Protein AF-A0A800K561-F1 (afdb_monomer_lite)

Sequence (161 aa):
MKDPSLTYTATDEAGNTSSVTRTVYVVDETAPTVTAALVPLGGKSYKHNKGKFTVEFSCEDGCDPDATPTATLNGVAVTNGQVVDLRLKSEKSGKSGKSDKSDKSGKSGKSGKSEKPVKIEGTSFAITVECVDASGNVGSATAEPVFAEKSKKSKKGKKSR

Foldseek 3Di:
DDWDKDKDWDADPVGDIDIDIDIDDDADQDAWDKDWAWAFPPPDFDDQQKGKTFTAMDTDDPVAPAKDKWKDKVNHTDDHRAIAIEGADPPDDDDDDDDDDDDDDDDDDDDDDNDDHHYDYYNFIKMKMWIAGPSGHIDIDIDGHDRPPPPPPDCPDDDDD

Structure (mmCIF, N/CA/C/O backbone):
data_AF-A0A800K561-F1
#
_entry.id   AF-A0A800K561-F1
#
loop_
_atom_site.group_PDB
_atom_site.id
_atom_site.type_symbol
_atom_site.label_atom_id
_atom_site.label_alt_id
_atom_site.label_comp_id
_atom_site.label_asym_id
_atom_site.label_entity_id
_atom_site.label_seq_id
_atom_site.pdbx_PDB_ins_code
_atom_site.Cartn_x
_atom_site.Cartn_y
_atom_site.Cartn_z
_atom_site.occupancy
_atom_site.B_iso_or_equiv
_atom_site.auth_seq_id
_atom_site.auth_comp_id
_atom_site.auth_asym_id
_atom_site.auth_atom_id
_atom_site.pdbx_PDB_model_num
ATOM 1 N N . MET A 1 1 ? 6.390 -2.223 -19.904 1.00 52.16 1 MET A N 1
ATOM 2 C CA . MET A 1 1 ? 7.506 -2.830 -20.674 1.00 52.16 1 MET A CA 1
ATOM 3 C C . MET A 1 1 ? 7.700 -2.089 -21.995 1.00 52.16 1 MET A C 1
ATOM 5 O O . MET A 1 1 ? 6.763 -1.991 -22.780 1.00 52.16 1 MET A O 1
ATOM 9 N N . LYS A 1 2 ? 8.873 -1.494 -22.214 1.00 56.88 2 LYS A N 1
ATOM 10 C CA . LYS A 1 2 ? 9.232 -0.830 -23.476 1.00 56.88 2 LYS A CA 1
ATOM 11 C C . LYS A 1 2 ? 10.262 -1.723 -24.156 1.00 56.88 2 LYS A C 1
ATOM 13 O O . LYS A 1 2 ? 11.206 -2.119 -23.485 1.00 56.88 2 LYS A O 1
ATOM 18 N N . ASP A 1 3 ? 10.076 -2.041 -25.433 1.00 66.19 3 ASP A N 1
ATOM 19 C CA . ASP A 1 3 ? 10.998 -2.886 -26.202 1.00 66.19 3 ASP A CA 1
ATOM 20 C C . ASP A 1 3 ? 12.028 -2.006 -26.932 1.00 66.19 3 ASP A C 1
ATOM 22 O O . ASP A 1 3 ? 11.728 -1.478 -28.009 1.00 66.19 3 ASP A O 1
ATOM 26 N N . PRO A 1 4 ? 13.233 -1.758 -26.382 1.00 74.75 4 PRO A N 1
ATOM 27 C CA . PRO A 1 4 ? 14.240 -0.993 -27.098 1.00 74.75 4 PRO A CA 1
ATOM 28 C C . PRO A 1 4 ? 14.830 -1.809 -28.254 1.00 74.75 4 PRO A C 1
ATOM 30 O O . PRO A 1 4 ? 15.471 -2.845 -28.072 1.00 74.75 4 PRO A O 1
ATOM 33 N N . SER A 1 5 ? 14.666 -1.295 -29.470 1.00 83.75 5 SER A N 1
ATOM 34 C CA . SER A 1 5 ? 15.401 -1.752 -30.648 1.00 83.75 5 SER A CA 1
ATOM 35 C C . SER A 1 5 ? 16.676 -0.926 -30.825 1.00 83.75 5 SER A C 1
ATOM 37 O O . SER A 1 5 ? 16.607 0.302 -30.914 1.00 83.75 5 SER A O 1
ATOM 39 N N . LEU A 1 6 ? 17.830 -1.585 -30.925 1.00 89.25 6 LEU A N 1
ATOM 40 C CA . LEU A 1 6 ? 19.091 -0.954 -31.316 1.00 89.25 6 LEU A CA 1
ATOM 41 C C . LEU A 1 6 ? 19.317 -1.153 -32.813 1.00 89.25 6 LEU A C 1
ATOM 43 O O . LEU A 1 6 ? 19.275 -2.286 -33.291 1.00 89.25 6 LEU A O 1
ATOM 47 N N . THR A 1 7 ? 19.599 -0.072 -33.538 1.00 92.06 7 THR A N 1
ATOM 48 C CA . THR A 1 7 ? 20.002 -0.123 -34.949 1.00 92.06 7 THR A CA 1
ATOM 49 C C . THR A 1 7 ? 21.475 0.238 -35.053 1.00 92.06 7 THR A C 1
ATOM 51 O O . THR A 1 7 ? 21.880 1.329 -34.657 1.00 92.06 7 THR A O 1
ATOM 54 N N . TYR A 1 8 ? 22.275 -0.683 -35.580 1.00 92.06 8 TYR A N 1
ATOM 55 C CA . TYR A 1 8 ? 23.686 -0.468 -35.878 1.00 92.06 8 TYR A CA 1
ATOM 56 C C . TYR A 1 8 ? 23.821 -0.149 -37.360 1.00 92.06 8 TYR A C 1
ATOM 58 O O . TYR A 1 8 ? 23.343 -0.934 -38.174 1.00 92.06 8 TYR A O 1
ATOM 66 N N . THR A 1 9 ? 24.481 0.956 -37.704 1.00 95.38 9 THR A N 1
ATOM 67 C CA . THR A 1 9 ? 24.772 1.354 -39.088 1.00 95.38 9 THR A CA 1
ATOM 68 C C . THR A 1 9 ? 26.280 1.471 -39.266 1.00 95.38 9 THR A C 1
ATOM 70 O O . THR A 1 9 ? 26.940 2.149 -38.479 1.00 95.38 9 THR A O 1
ATOM 73 N N . ALA A 1 10 ? 26.824 0.812 -40.286 1.00 94.12 10 ALA A N 1
ATOM 74 C CA . ALA A 1 10 ? 28.227 0.906 -40.671 1.00 94.12 10 ALA A CA 1
ATOM 75 C C . ALA A 1 10 ? 28.333 1.505 -42.075 1.00 94.12 10 ALA A C 1
ATOM 77 O O . ALA A 1 10 ? 27.597 1.088 -42.970 1.00 94.12 10 ALA A O 1
ATOM 78 N N . THR A 1 11 ? 29.255 2.452 -42.244 1.00 96.06 11 THR A N 1
ATOM 79 C CA . THR A 1 11 ? 29.584 3.087 -43.523 1.00 96.06 11 THR A CA 1
ATOM 80 C C . THR A 1 11 ? 31.058 2.849 -43.822 1.00 96.06 11 THR A C 1
ATOM 82 O O . THR A 1 11 ? 31.889 3.102 -42.949 1.00 96.06 11 THR A O 1
ATOM 85 N N . ASP A 1 12 ? 31.388 2.358 -45.014 1.00 95.75 12 ASP A N 1
ATOM 86 C CA . ASP A 1 12 ? 32.782 2.227 -45.453 1.00 95.75 12 ASP A CA 1
ATOM 87 C C . ASP A 1 12 ? 33.327 3.538 -46.055 1.00 95.75 12 ASP A C 1
ATOM 89 O O . ASP A 1 12 ? 32.588 4.496 -46.289 1.00 95.75 12 ASP A O 1
ATOM 93 N N . GLU A 1 13 ? 34.639 3.604 -46.308 1.00 93.50 13 GLU A N 1
ATOM 94 C CA . GLU A 1 13 ? 35.289 4.797 -46.882 1.00 93.50 13 GLU A CA 1
ATOM 95 C C . GLU A 1 13 ? 34.823 5.119 -48.313 1.00 93.50 13 GLU A C 1
ATOM 97 O O . GLU A 1 13 ? 34.967 6.253 -48.769 1.00 93.50 13 GLU A O 1
ATOM 102 N N . ALA A 1 14 ? 34.237 4.144 -49.015 1.00 95.56 14 ALA A N 1
ATOM 103 C CA . ALA A 1 14 ? 33.639 4.337 -50.333 1.00 95.56 14 ALA A CA 1
ATOM 104 C C . ALA A 1 14 ? 32.198 4.885 -50.257 1.00 95.56 14 ALA A C 1
ATOM 106 O O . ALA A 1 14 ? 31.614 5.215 -51.289 1.00 95.56 14 ALA A O 1
ATOM 107 N N . GLY A 1 15 ? 31.632 5.012 -49.052 1.00 94.62 15 GLY A N 1
ATOM 108 C CA . GLY A 1 15 ? 30.292 5.537 -48.807 1.00 94.62 15 GLY A CA 1
ATOM 109 C C . GLY A 1 15 ? 29.177 4.488 -48.837 1.00 94.62 15 GLY A C 1
ATOM 110 O O . GLY A 1 15 ? 28.004 4.863 -48.775 1.00 94.62 15 GLY A O 1
ATOM 111 N N . ASN A 1 16 ? 29.493 3.191 -48.907 1.00 96.69 16 ASN A N 1
ATOM 112 C CA . ASN A 1 16 ? 28.475 2.144 -48.809 1.00 96.69 16 ASN A CA 1
ATOM 113 C C . ASN A 1 16 ? 28.013 2.007 -47.363 1.00 96.69 16 ASN A C 1
ATOM 115 O O . ASN A 1 16 ? 28.838 1.967 -46.452 1.00 96.69 16 ASN A O 1
ATOM 119 N N . THR A 1 17 ? 26.704 1.869 -47.154 1.00 95.94 17 THR A N 1
ATOM 120 C CA . THR A 1 17 ? 26.121 1.721 -45.819 1.00 95.94 17 THR A CA 1
ATOM 121 C C . THR A 1 17 ? 25.406 0.385 -45.657 1.00 95.94 17 THR A C 1
ATOM 123 O O . THR A 1 17 ? 24.784 -0.129 -46.585 1.00 95.94 17 THR A O 1
ATOM 126 N N . SER A 1 18 ? 25.479 -0.186 -44.458 1.00 96.25 18 SER A N 1
ATOM 127 C CA . SER A 1 18 ? 24.704 -1.363 -44.063 1.00 96.25 18 SER A CA 1
ATOM 128 C C . SER A 1 18 ? 24.185 -1.186 -42.645 1.00 96.25 18 SER A C 1
ATOM 130 O O . SER A 1 18 ? 24.855 -0.570 -41.815 1.00 96.25 18 SER A O 1
ATOM 132 N N . SER A 1 19 ? 22.982 -1.690 -42.365 1.00 94.88 19 SER A N 1
ATOM 133 C CA . SER A 1 19 ? 22.380 -1.609 -41.034 1.00 94.88 19 SER A CA 1
ATOM 134 C C . SER A 1 19 ? 21.807 -2.940 -40.564 1.00 94.88 19 SER A C 1
ATOM 136 O O . SER A 1 19 ? 21.280 -3.712 -41.361 1.00 94.88 19 SER A O 1
ATOM 138 N N . VAL A 1 20 ? 21.872 -3.183 -39.253 1.00 95.50 20 VAL A N 1
ATOM 139 C CA . VAL A 1 20 ? 21.247 -4.333 -38.588 1.00 95.50 20 VAL A CA 1
ATOM 140 C C . VAL A 1 20 ? 20.520 -3.881 -37.326 1.00 95.50 20 VAL A C 1
ATOM 142 O O . VAL A 1 20 ? 21.034 -3.068 -36.557 1.00 95.50 20 VAL A O 1
ATOM 145 N N . THR A 1 21 ? 19.324 -4.421 -37.104 1.00 93.94 21 THR A N 1
ATOM 146 C CA . THR A 1 21 ? 18.534 -4.156 -35.899 1.00 93.94 21 THR A CA 1
ATOM 147 C C . THR A 1 21 ? 18.620 -5.337 -34.940 1.00 93.94 21 THR A C 1
ATOM 149 O O . THR A 1 21 ? 18.537 -6.495 -35.350 1.00 93.94 21 THR A O 1
ATOM 152 N N . ARG A 1 22 ? 18.763 -5.043 -33.647 1.00 91.19 22 ARG A N 1
ATOM 153 C CA . ARG A 1 22 ? 18.694 -6.009 -32.551 1.00 91.19 22 ARG A CA 1
ATOM 154 C C . ARG A 1 22 ? 17.607 -5.588 -31.571 1.00 91.19 22 ARG A C 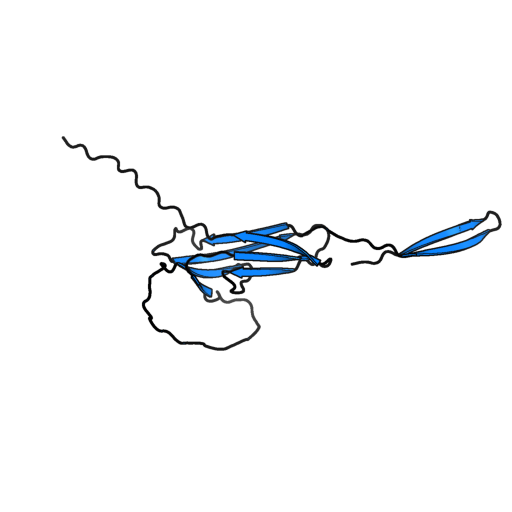1
ATOM 156 O O . ARG A 1 22 ? 17.611 -4.457 -31.091 1.00 91.19 22 ARG A O 1
ATOM 163 N N . THR A 1 23 ? 16.731 -6.521 -31.225 1.00 87.56 23 THR A N 1
ATOM 164 C CA . THR A 1 23 ? 15.795 -6.350 -30.109 1.00 87.56 23 THR A CA 1
ATOM 165 C C . THR A 1 23 ? 16.531 -6.571 -28.790 1.00 87.56 23 THR A C 1
ATOM 167 O O . THR A 1 23 ? 17.244 -7.568 -28.632 1.00 87.56 23 THR A O 1
ATOM 170 N N . VAL A 1 24 ? 16.374 -5.643 -27.850 1.00 83.50 24 VAL A N 1
ATOM 171 C CA . VAL A 1 24 ? 16.865 -5.765 -26.476 1.00 83.50 24 VAL A CA 1
ATOM 172 C C . VAL A 1 24 ? 15.659 -5.812 -25.548 1.00 83.50 24 VAL A C 1
ATOM 174 O O . VAL A 1 24 ? 14.758 -4.990 -25.663 1.00 83.50 24 VAL A O 1
ATOM 177 N N . TYR A 1 25 ? 15.655 -6.766 -24.621 1.00 79.31 25 TYR A N 1
ATOM 178 C CA . TYR A 1 25 ? 14.652 -6.837 -23.565 1.00 79.31 25 TYR A CA 1
ATOM 179 C C . TYR A 1 25 ? 15.229 -6.193 -22.313 1.00 79.31 25 TYR A C 1
ATOM 181 O O . TYR A 1 25 ? 16.262 -6.637 -21.811 1.00 79.31 25 TYR A O 1
ATOM 189 N N . VAL A 1 26 ? 14.576 -5.138 -21.833 1.00 79.06 26 VAL A N 1
ATOM 190 C CA . VAL A 1 26 ? 14.854 -4.570 -20.514 1.00 79.06 26 VAL A CA 1
ATOM 191 C C . VAL A 1 26 ? 13.788 -5.112 -19.581 1.00 79.06 26 VAL A C 1
ATOM 193 O O . VAL A 1 26 ? 12.599 -4.871 -19.791 1.00 79.06 26 VAL A O 1
ATOM 196 N N . VAL A 1 27 ? 14.227 -5.891 -18.599 1.00 81.00 27 VAL A N 1
ATOM 197 C CA . VAL A 1 27 ? 13.374 -6.385 -17.522 1.00 81.00 27 VAL A CA 1
ATOM 198 C C . VAL A 1 27 ? 13.563 -5.448 -16.346 1.00 81.00 27 VAL A C 1
ATOM 200 O O . VAL A 1 27 ? 14.694 -5.138 -15.975 1.00 81.00 27 VAL A O 1
ATOM 203 N N . ASP A 1 28 ? 12.453 -4.979 -15.803 1.00 83.44 28 ASP A N 1
ATOM 204 C CA . ASP A 1 28 ? 12.436 -4.278 -14.535 1.00 83.44 28 ASP A CA 1
ATOM 205 C C . ASP A 1 28 ? 12.020 -5.269 -13.446 1.00 83.44 28 ASP A C 1
ATOM 207 O O . ASP A 1 28 ? 10.980 -5.918 -13.545 1.00 83.44 28 ASP A O 1
ATOM 211 N N . GLU A 1 29 ? 12.887 -5.411 -12.450 1.00 87.00 29 GLU A N 1
ATOM 212 C CA . GLU A 1 29 ? 12.774 -6.365 -11.342 1.00 87.00 29 GLU A CA 1
ATOM 213 C C . GLU A 1 29 ? 12.576 -5.644 -9.994 1.00 87.00 29 GLU A C 1
ATOM 215 O O . GLU A 1 29 ? 12.646 -6.266 -8.929 1.00 87.00 29 GLU A O 1
ATOM 220 N N . THR A 1 30 ? 12.390 -4.319 -10.012 1.00 88.06 30 THR A N 1
ATOM 221 C CA . THR A 1 30 ? 12.333 -3.512 -8.792 1.00 88.06 30 THR A CA 1
ATOM 222 C C . THR A 1 30 ? 10.905 -3.452 -8.279 1.00 88.06 30 THR A C 1
ATOM 224 O O . THR A 1 30 ? 10.054 -2.805 -8.864 1.00 88.06 30 THR A O 1
ATOM 227 N N . ALA A 1 31 ? 10.636 -4.101 -7.147 1.00 89.69 31 ALA A N 1
ATOM 228 C CA . ALA A 1 31 ? 9.327 -3.999 -6.514 1.00 89.69 31 ALA A CA 1
ATOM 229 C C . ALA A 1 31 ? 9.069 -2.593 -5.924 1.00 89.69 31 ALA A C 1
ATOM 231 O O . ALA A 1 31 ? 9.989 -1.992 -5.356 1.00 89.69 31 ALA A O 1
ATOM 232 N N . PRO A 1 32 ? 7.809 -2.111 -5.936 1.00 92.25 32 PRO A N 1
ATOM 233 C CA . PRO A 1 32 ? 7.430 -0.859 -5.288 1.00 92.25 32 PRO A CA 1
ATOM 234 C C . PRO A 1 32 ? 7.699 -0.848 -3.779 1.00 92.25 32 PRO A C 1
ATOM 236 O O . PRO A 1 32 ? 7.523 -1.849 -3.075 1.00 92.25 32 PRO A O 1
ATOM 239 N N . THR A 1 33 ? 8.018 0.331 -3.248 1.00 92.56 33 THR A N 1
ATOM 240 C CA . THR A 1 33 ? 8.043 0.578 -1.803 1.00 92.56 33 THR A CA 1
ATOM 241 C C . THR A 1 33 ? 6.630 0.880 -1.313 1.00 92.56 33 THR A C 1
ATOM 243 O O . THR A 1 33 ? 5.993 1.835 -1.758 1.00 92.56 33 THR A O 1
ATOM 246 N N . VAL A 1 34 ? 6.136 0.072 -0.372 1.00 94.44 34 VAL A N 1
ATOM 247 C CA . VAL A 1 34 ? 4.765 0.171 0.149 1.00 94.44 34 VAL A CA 1
ATOM 248 C C . VAL A 1 34 ? 4.790 0.508 1.635 1.00 94.44 34 VAL A C 1
ATOM 250 O O . VAL A 1 34 ? 5.546 -0.083 2.407 1.00 94.44 34 VAL A O 1
ATOM 253 N N . THR A 1 35 ? 3.929 1.432 2.058 1.00 94.06 35 THR A N 1
ATOM 254 C CA . THR A 1 35 ? 3.667 1.700 3.480 1.00 94.06 35 THR A CA 1
ATOM 255 C C . THR A 1 35 ? 2.196 1.477 3.796 1.00 94.06 35 THR A C 1
ATOM 257 O O . THR A 1 35 ? 1.337 1.685 2.944 1.00 94.06 35 THR A O 1
ATOM 260 N N . ALA A 1 36 ? 1.888 1.054 5.022 1.00 93.81 36 ALA A N 1
ATOM 261 C CA . ALA A 1 36 ? 0.518 0.857 5.483 1.00 93.81 36 ALA A CA 1
ATOM 262 C C . ALA A 1 36 ? 0.378 1.291 6.944 1.00 93.81 36 ALA A C 1
ATOM 264 O O . ALA A 1 36 ? 1.254 1.030 7.770 1.00 93.81 36 ALA A O 1
ATOM 265 N N . ALA A 1 37 ? -0.740 1.931 7.271 1.00 91.62 37 ALA A N 1
ATOM 266 C CA . ALA A 1 37 ? -1.054 2.407 8.606 1.00 91.62 37 ALA A CA 1
ATOM 267 C C . ALA A 1 37 ? -2.570 2.475 8.849 1.00 91.62 37 ALA A C 1
ATOM 269 O O . ALA A 1 37 ? -3.389 2.690 7.953 1.00 91.62 37 ALA A O 1
ATOM 270 N N . LEU A 1 38 ? -2.938 2.325 10.121 1.00 90.25 38 LEU A N 1
ATOM 271 C CA . LEU A 1 38 ? -4.281 2.587 10.627 1.00 90.25 38 LEU A CA 1
ATOM 272 C C . LEU A 1 38 ? -4.184 3.688 11.679 1.00 90.25 38 LEU A C 1
ATOM 274 O O . LEU A 1 38 ? -3.751 3.448 12.809 1.00 90.25 38 LEU A O 1
ATOM 278 N N . VAL A 1 39 ? -4.597 4.899 11.313 1.00 89.38 39 VAL A N 1
ATOM 279 C CA . VAL A 1 39 ? -4.440 6.087 12.157 1.00 89.38 39 VAL A CA 1
ATOM 280 C C . VAL A 1 39 ? -5.702 6.314 12.996 1.00 89.38 39 VAL A C 1
ATOM 282 O O . VAL A 1 39 ? -6.797 6.405 12.439 1.00 89.38 39 VAL A O 1
ATOM 285 N N . PRO A 1 40 ? -5.608 6.425 14.334 1.00 87.81 40 PRO A N 1
ATOM 286 C CA . PRO A 1 40 ? -6.778 6.625 15.183 1.00 87.81 40 PRO A CA 1
ATOM 287 C C . PRO A 1 40 ? -7.448 7.982 14.921 1.00 87.81 40 PRO A C 1
ATOM 289 O O . PRO A 1 40 ? -6.839 9.043 15.084 1.00 87.81 40 PRO A O 1
ATOM 292 N N . LEU A 1 41 ? -8.746 7.975 14.613 1.00 84.75 41 LEU A N 1
ATOM 293 C CA . LEU A 1 41 ? -9.505 9.210 14.409 1.00 84.75 41 LEU A CA 1
ATOM 294 C C . LEU A 1 41 ? -9.780 9.932 15.730 1.00 84.75 41 LEU A C 1
ATOM 296 O O . LEU A 1 41 ? -10.375 9.385 16.662 1.00 84.75 41 LEU A O 1
ATOM 300 N N . GLY A 1 42 ? -9.400 11.211 15.783 1.00 75.81 42 GLY A N 1
ATOM 301 C CA . GLY A 1 42 ? -9.654 12.091 16.924 1.00 75.81 42 GLY A CA 1
ATOM 302 C C . GLY A 1 42 ? -8.668 11.945 18.086 1.00 75.81 42 GLY A C 1
ATOM 303 O O . GLY A 1 42 ? -8.994 12.393 19.186 1.00 75.81 42 GLY A O 1
ATOM 304 N N . GLY A 1 43 ? -7.506 11.312 17.869 1.00 63.31 43 GLY A N 1
ATOM 305 C CA . GLY A 1 43 ? -6.378 11.290 18.816 1.00 63.31 43 GLY A CA 1
ATOM 306 C C . GLY A 1 43 ? -6.666 10.630 20.170 1.00 63.31 43 GLY A C 1
ATOM 307 O O . GLY A 1 43 ? -5.914 10.814 21.124 1.00 63.31 43 GLY A O 1
ATOM 308 N N . LYS A 1 44 ? -7.779 9.896 20.296 1.00 57.78 44 LYS A N 1
ATOM 309 C CA . LYS A 1 44 ? -8.228 9.292 21.555 1.00 57.78 44 LYS A CA 1
ATOM 310 C C . LYS A 1 44 ? -7.989 7.790 21.550 1.00 57.78 44 LYS A C 1
ATOM 312 O O . LYS A 1 44 ? -8.359 7.093 20.611 1.00 57.78 44 LYS A O 1
ATOM 317 N N . SER A 1 45 ? -7.450 7.302 22.664 1.00 54.16 45 SER A N 1
ATOM 318 C CA . SER A 1 45 ? -7.335 5.880 22.973 1.00 54.16 45 SER A CA 1
ATOM 319 C C . SER A 1 45 ? -8.698 5.176 22.936 1.00 54.16 45 SER A C 1
ATOM 321 O O . SER A 1 45 ? -9.715 5.696 23.405 1.00 54.16 45 SER A O 1
ATOM 323 N N . TYR A 1 46 ? -8.681 3.958 22.411 1.00 67.00 46 TYR A N 1
ATOM 324 C CA . TYR A 1 46 ? -9.792 3.014 22.309 1.00 67.00 46 TYR A CA 1
ATOM 325 C C . TYR A 1 46 ? -10.495 2.792 23.647 1.00 67.00 46 TYR A C 1
ATOM 327 O O . TYR A 1 46 ? -9.856 2.658 24.693 1.00 67.00 46 TYR A O 1
ATOM 335 N N . LYS A 1 47 ? -11.826 2.687 23.615 1.00 62.91 47 LYS A N 1
ATOM 336 C CA . LYS A 1 47 ? -12.632 2.274 24.771 1.00 62.91 47 LYS A CA 1
ATOM 337 C C . LYS A 1 47 ? -13.487 1.079 24.380 1.00 62.91 47 LYS A C 1
ATOM 339 O O . LYS A 1 47 ? -14.128 1.104 23.337 1.00 62.91 47 LYS A O 1
ATOM 344 N N . HIS A 1 48 ? -13.546 0.066 25.245 1.00 65.19 48 HIS A N 1
ATOM 345 C CA . HIS A 1 48 ? -14.411 -1.111 25.077 1.00 65.19 48 HIS A CA 1
ATOM 346 C C . HIS A 1 48 ? -14.191 -1.868 23.760 1.00 65.19 48 HIS A C 1
ATOM 348 O O . HIS A 1 48 ? -15.162 -2.177 23.072 1.00 65.19 48 HIS A O 1
ATOM 354 N N . ASN A 1 49 ? -12.932 -2.150 23.402 1.00 74.88 49 ASN A N 1
ATOM 355 C CA .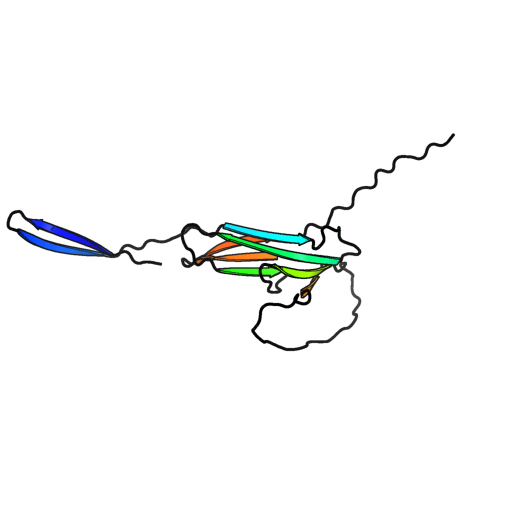 ASN A 1 49 ? -12.618 -3.009 22.257 1.00 74.88 49 ASN A CA 1
ATOM 356 C C . ASN A 1 49 ? -13.162 -2.476 20.912 1.00 74.88 49 ASN A C 1
ATOM 358 O O . ASN A 1 49 ? -13.438 -3.253 20.008 1.00 74.88 49 ASN A O 1
ATOM 362 N N . LYS A 1 50 ? -13.344 -1.156 20.767 1.00 83.50 50 LYS A N 1
ATOM 363 C CA . LYS A 1 50 ? -13.823 -0.529 19.528 1.00 83.50 50 LYS A CA 1
ATOM 364 C C . LYS A 1 50 ? -13.179 0.831 19.268 1.00 83.50 50 LYS A C 1
ATOM 366 O O . LYS A 1 50 ? -12.843 1.542 20.221 1.00 83.50 50 LYS A O 1
ATOM 371 N N . GLY A 1 51 ? -13.045 1.209 18.000 1.00 86.69 51 GLY A N 1
ATOM 372 C CA . GLY A 1 51 ? -12.493 2.505 17.604 1.00 86.69 51 GLY A CA 1
ATOM 373 C C . GLY A 1 51 ? -12.602 2.789 16.112 1.00 86.69 51 GLY A C 1
ATOM 374 O O . GLY A 1 51 ? -12.720 1.871 15.309 1.00 86.69 51 GLY A O 1
ATOM 375 N N . LYS A 1 52 ? -12.547 4.078 15.758 1.00 88.94 52 LYS A N 1
ATOM 376 C CA . LYS A 1 52 ? -12.512 4.524 14.365 1.00 88.94 52 LYS A CA 1
ATOM 377 C C . LYS A 1 52 ? -11.087 4.831 13.931 1.00 88.94 52 LYS A C 1
ATOM 379 O O . LYS A 1 52 ? -10.352 5.464 14.688 1.00 88.94 52 LYS A O 1
ATOM 384 N N . PHE A 1 53 ? -10.752 4.447 12.711 1.00 90.06 53 PHE A N 1
ATOM 385 C CA . PHE A 1 53 ? -9.437 4.641 12.120 1.00 90.06 53 PHE A CA 1
ATOM 386 C C . PHE A 1 53 ? -9.561 5.186 10.709 1.00 90.06 53 PHE A C 1
ATOM 388 O O . PHE A 1 53 ? -10.536 4.883 10.022 1.00 90.06 53 PHE A O 1
ATOM 395 N N . THR A 1 54 ? -8.566 5.953 10.294 1.00 92.12 54 THR A N 1
ATOM 396 C CA . THR A 1 54 ? -8.319 6.270 8.892 1.00 92.12 54 THR A CA 1
ATOM 397 C C . THR A 1 54 ? -7.318 5.259 8.349 1.00 92.12 54 THR A C 1
ATOM 399 O O . THR A 1 54 ? -6.294 4.997 8.983 1.00 92.12 54 THR A O 1
ATOM 402 N N . VAL A 1 55 ? -7.639 4.665 7.205 1.00 93.69 55 VAL A N 1
ATOM 403 C CA . VAL A 1 55 ? -6.707 3.851 6.425 1.00 93.69 55 VAL A CA 1
ATOM 404 C C . VAL A 1 55 ? -5.740 4.787 5.716 1.00 93.69 55 VAL A C 1
ATOM 406 O O . VAL A 1 55 ? -6.179 5.656 4.968 1.00 93.69 55 VAL A O 1
ATOM 409 N N . GLU A 1 56 ? -4.446 4.602 5.943 1.00 92.94 56 GLU A N 1
ATOM 410 C CA . GLU A 1 56 ? -3.390 5.345 5.260 1.00 92.94 56 GLU A CA 1
ATOM 411 C C . GLU A 1 56 ? -2.400 4.357 4.652 1.00 92.94 56 GLU A C 1
ATOM 413 O O . GLU A 1 56 ? -1.962 3.417 5.313 1.00 92.94 56 GLU A O 1
ATOM 418 N N . PHE A 1 57 ? -2.064 4.546 3.383 1.00 94.44 57 PHE A N 1
ATOM 419 C CA . PHE A 1 57 ? -1.004 3.793 2.723 1.00 94.44 57 PHE A CA 1
ATOM 420 C C . PHE A 1 57 ? -0.384 4.607 1.594 1.00 94.44 57 PHE A C 1
ATOM 422 O O . PHE A 1 57 ? -1.027 5.499 1.030 1.00 94.44 57 PHE A O 1
ATOM 429 N N . SER A 1 58 ? 0.860 4.286 1.260 1.00 91.75 58 SER A N 1
ATOM 430 C CA . SER A 1 58 ? 1.548 4.819 0.088 1.00 91.75 58 SER A CA 1
ATOM 431 C C . SER A 1 58 ? 2.170 3.693 -0.719 1.00 91.75 58 SER A C 1
ATOM 433 O O . SER A 1 58 ? 2.426 2.601 -0.210 1.00 91.75 58 SER A O 1
ATOM 435 N N . CYS A 1 59 ? 2.368 3.988 -1.994 1.00 90.81 59 CYS A N 1
ATOM 436 C CA . CYS A 1 59 ? 2.948 3.095 -2.966 1.00 90.81 59 CYS A CA 1
ATOM 437 C C . CYS A 1 59 ? 3.814 3.943 -3.882 1.00 90.81 59 CYS A C 1
ATOM 439 O O . CYS A 1 59 ? 3.295 4.826 -4.565 1.00 90.81 59 CYS A O 1
ATOM 441 N N . GLU A 1 60 ? 5.118 3.734 -3.816 1.00 88.25 60 GLU A N 1
ATOM 442 C CA . GLU A 1 60 ? 6.086 4.509 -4.576 1.00 88.25 60 GLU A CA 1
ATOM 443 C C . GLU A 1 60 ? 6.961 3.548 -5.362 1.00 88.25 60 GLU A C 1
ATOM 445 O O . GLU A 1 60 ? 7.542 2.619 -4.796 1.00 88.25 60 GLU A O 1
ATOM 450 N N . ASP A 1 61 ? 7.058 3.793 -6.661 1.00 84.50 61 ASP A N 1
ATOM 451 C CA . ASP A 1 61 ? 8.033 3.152 -7.520 1.00 84.50 61 ASP A CA 1
ATOM 452 C C . ASP A 1 61 ? 8.810 4.231 -8.285 1.00 84.50 61 ASP A C 1
ATOM 454 O O . ASP A 1 61 ? 8.251 5.209 -8.784 1.00 84.50 61 ASP A O 1
ATOM 458 N N . GLY A 1 62 ? 10.135 4.096 -8.279 1.00 78.44 62 GLY A N 1
ATOM 459 C CA . GLY A 1 62 ? 11.042 5.029 -8.944 1.00 78.44 62 GLY A CA 1
ATOM 460 C C . GLY A 1 62 ? 11.260 4.692 -10.417 1.00 78.44 62 GLY A C 1
ATOM 461 O O . GLY A 1 62 ? 11.786 5.526 -11.158 1.00 78.44 62 GLY A O 1
ATOM 462 N N . CYS A 1 63 ? 10.885 3.480 -10.826 1.00 76.88 63 CYS A N 1
ATOM 463 C CA . CYS A 1 63 ? 11.078 2.964 -12.172 1.00 76.88 63 CYS A CA 1
ATOM 464 C C . CYS A 1 63 ? 9.835 3.166 -13.053 1.00 76.88 63 CYS A C 1
ATOM 466 O O . CYS A 1 63 ? 9.998 3.407 -14.254 1.00 76.88 63 CYS A O 1
ATOM 468 N N . ASP A 1 64 ? 8.632 3.176 -12.467 1.00 68.69 64 ASP A N 1
ATOM 469 C CA . ASP A 1 64 ? 7.363 3.311 -13.182 1.00 68.69 64 ASP A CA 1
ATOM 470 C C . ASP A 1 64 ? 6.321 4.183 -12.428 1.00 68.69 64 ASP A C 1
ATOM 472 O O . ASP A 1 64 ? 6.110 4.020 -11.224 1.00 68.69 64 ASP A O 1
ATOM 476 N N . PRO A 1 65 ? 5.629 5.127 -13.102 1.00 65.75 65 PRO A N 1
ATOM 477 C CA . PRO A 1 65 ? 4.538 5.892 -12.492 1.00 65.75 65 PRO A CA 1
ATOM 478 C C . PRO A 1 65 ? 3.233 5.097 -12.251 1.00 65.75 65 PRO A C 1
ATOM 480 O O . PRO A 1 65 ? 2.357 5.616 -11.555 1.00 65.75 65 PRO A O 1
ATOM 483 N N . ASP A 1 66 ? 3.077 3.880 -12.787 1.00 70.94 66 ASP A N 1
ATOM 484 C CA . ASP A 1 66 ? 1.808 3.130 -12.817 1.00 70.94 66 ASP A CA 1
ATOM 485 C C . ASP A 1 66 ? 1.686 2.027 -11.736 1.00 70.94 66 ASP A C 1
ATOM 487 O O . ASP A 1 66 ? 1.050 0.987 -11.939 1.00 70.94 66 ASP A O 1
ATOM 491 N N . ALA A 1 67 ? 2.245 2.245 -10.541 1.00 78.88 67 ALA A N 1
ATOM 492 C CA . ALA A 1 67 ? 2.047 1.331 -9.415 1.00 78.88 67 ALA A CA 1
ATOM 493 C C . ALA A 1 67 ? 0.579 1.335 -8.938 1.00 78.88 67 ALA A C 1
ATOM 495 O O . ALA A 1 67 ? 0.030 2.365 -8.533 1.00 78.88 67 ALA A O 1
ATOM 496 N N . THR A 1 68 ? -0.074 0.168 -8.956 1.00 85.31 68 THR A N 1
ATOM 497 C CA . THR A 1 68 ? -1.496 0.033 -8.596 1.00 85.31 68 THR A CA 1
ATOM 498 C C . THR A 1 68 ? -1.656 -0.570 -7.196 1.00 85.31 68 THR A C 1
ATOM 500 O O . THR A 1 68 ? -1.455 -1.777 -7.034 1.00 85.31 68 THR A O 1
ATOM 503 N N . PRO A 1 69 ? -2.052 0.217 -6.174 1.00 92.25 69 PRO A N 1
ATOM 504 C CA . PRO A 1 69 ? -2.270 -0.299 -4.831 1.00 92.25 69 PRO A CA 1
ATOM 505 C C . PRO A 1 69 ? -3.639 -0.971 -4.687 1.00 92.25 69 PRO A C 1
ATOM 507 O O . PRO A 1 69 ? -4.677 -0.441 -5.088 1.00 92.25 69 PRO A O 1
ATOM 510 N N . THR A 1 70 ? -3.655 -2.099 -3.992 1.00 93.38 70 THR A N 1
ATOM 511 C CA . THR A 1 70 ? -4.853 -2.752 -3.466 1.00 93.38 70 THR A CA 1
ATOM 512 C C . THR A 1 70 ? -4.701 -2.920 -1.961 1.00 93.38 70 THR A C 1
ATOM 514 O O . THR A 1 70 ? -3.608 -3.179 -1.468 1.00 93.38 70 THR A O 1
ATOM 517 N N . ALA A 1 71 ? -5.784 -2.736 -1.206 1.00 93.81 71 ALA A N 1
ATOM 518 C CA . ALA A 1 71 ? -5.741 -2.845 0.245 1.00 93.81 71 ALA A CA 1
ATOM 519 C C . ALA A 1 71 ? -6.937 -3.631 0.781 1.00 93.81 71 ALA A C 1
ATOM 521 O O . ALA A 1 71 ? -8.088 -3.409 0.387 1.00 93.81 71 ALA A O 1
ATOM 522 N N . THR A 1 72 ? -6.668 -4.535 1.721 1.00 94.12 72 THR A N 1
ATOM 523 C CA . THR A 1 72 ? -7.696 -5.281 2.445 1.00 94.12 72 THR A CA 1
ATOM 524 C C . THR A 1 72 ? -7.478 -5.185 3.947 1.00 94.12 72 THR A C 1
ATOM 526 O O . THR A 1 72 ? -6.351 -5.196 4.427 1.00 94.12 72 THR A O 1
ATOM 529 N N . LEU A 1 73 ? -8.566 -5.095 4.707 1.00 91.62 73 LEU A N 1
ATOM 530 C CA . LEU A 1 73 ? -8.565 -5.132 6.162 1.00 91.62 73 LEU A CA 1
ATOM 531 C C . LEU A 1 73 ? -9.343 -6.366 6.605 1.00 91.62 73 LEU A C 1
ATOM 533 O O . LEU A 1 73 ? -10.566 -6.417 6.457 1.00 91.62 73 LEU A O 1
ATOM 537 N N . ASN A 1 74 ? -8.636 -7.381 7.102 1.00 87.69 74 ASN A N 1
ATOM 538 C CA . ASN A 1 74 ? -9.196 -8.719 7.346 1.00 87.69 74 ASN A CA 1
ATOM 539 C C . ASN A 1 74 ? -9.959 -9.283 6.126 1.00 87.69 74 ASN A C 1
ATOM 541 O O . ASN A 1 74 ? -11.039 -9.856 6.272 1.00 87.69 74 ASN A O 1
ATOM 545 N N . GLY A 1 75 ? -9.441 -9.058 4.916 1.00 85.69 75 GLY A N 1
ATOM 546 C CA . GLY A 1 75 ? -10.076 -9.484 3.663 1.00 85.69 75 GLY A CA 1
ATOM 547 C C . GLY A 1 75 ? -11.207 -8.579 3.154 1.00 85.69 75 GLY A C 1
ATOM 548 O O . GLY A 1 75 ? -11.736 -8.824 2.073 1.00 85.69 75 GLY A O 1
ATOM 549 N N . VAL A 1 76 ? -11.579 -7.516 3.877 1.00 89.50 76 VAL A N 1
ATOM 550 C CA . VAL A 1 76 ? -12.522 -6.499 3.380 1.00 89.50 76 VAL A CA 1
ATOM 551 C C . VAL A 1 76 ? -11.755 -5.451 2.584 1.00 89.50 76 VAL A C 1
ATOM 553 O O . VAL A 1 76 ? -10.844 -4.837 3.128 1.00 89.50 76 VAL A O 1
ATOM 556 N N . ALA A 1 77 ? -12.131 -5.207 1.328 1.00 92.00 77 ALA A N 1
ATOM 557 C CA . ALA A 1 77 ? -11.511 -4.159 0.517 1.00 92.00 77 ALA A CA 1
ATOM 558 C C . ALA A 1 77 ? -11.688 -2.769 1.158 1.00 92.00 77 ALA A C 1
ATOM 560 O O . ALA A 1 77 ? -12.792 -2.400 1.577 1.00 92.00 77 ALA A O 1
ATOM 561 N N . VAL A 1 78 ? -10.597 -2.007 1.229 1.00 93.69 78 VAL A N 1
ATOM 562 C CA . VAL A 1 78 ? -10.561 -0.644 1.775 1.00 93.69 78 VAL A CA 1
ATOM 563 C C . VAL A 1 78 ? -9.764 0.281 0.855 1.00 93.69 78 VAL A C 1
ATOM 565 O O . VAL A 1 78 ? -8.875 -0.171 0.139 1.00 93.69 78 VAL A O 1
ATOM 568 N N . THR A 1 79 ? -10.067 1.578 0.867 1.00 94.62 79 THR A N 1
ATOM 569 C CA . THR A 1 79 ? -9.344 2.588 0.077 1.00 94.62 79 THR A CA 1
ATOM 570 C C . THR A 1 79 ? -8.514 3.522 0.956 1.00 94.62 79 THR A C 1
ATOM 572 O O . THR A 1 79 ? -8.762 3.657 2.156 1.00 94.62 79 THR A O 1
ATOM 575 N N . ASN A 1 80 ? -7.539 4.208 0.354 1.00 93.44 80 ASN A N 1
ATOM 576 C CA . ASN A 1 80 ? -6.747 5.213 1.059 1.00 93.44 80 ASN A CA 1
ATOM 577 C C . ASN A 1 80 ? -7.650 6.357 1.552 1.00 93.44 80 ASN A C 1
ATOM 579 O O . ASN A 1 80 ? -8.566 6.780 0.842 1.00 93.44 80 ASN A O 1
ATOM 583 N N . GLY A 1 81 ? -7.435 6.823 2.780 1.00 91.25 81 GLY A N 1
ATOM 584 C CA . GLY A 1 81 ? -8.279 7.811 3.455 1.00 91.25 81 GLY A CA 1
ATOM 585 C C . GLY A 1 81 ? -9.627 7.280 3.963 1.00 91.25 81 GLY A C 1
ATOM 586 O O . GLY A 1 81 ? -10.391 8.039 4.567 1.00 91.25 81 GLY A O 1
ATOM 587 N N . GLN A 1 82 ? -9.951 5.998 3.753 1.00 94.00 82 GLN A N 1
ATOM 588 C CA . GLN A 1 82 ? -11.227 5.432 4.188 1.00 94.00 82 GLN A CA 1
ATOM 589 C C . GLN A 1 82 ? -11.315 5.367 5.712 1.00 94.00 82 GLN A C 1
ATOM 591 O O . GLN A 1 82 ? -10.398 4.913 6.398 1.00 94.00 82 GLN A O 1
ATOM 596 N N . VAL A 1 83 ? -12.473 5.755 6.247 1.00 92.44 83 VAL A N 1
ATOM 597 C CA . VAL A 1 83 ? -12.761 5.621 7.675 1.00 92.44 83 VAL A CA 1
ATOM 598 C C . VAL A 1 83 ? -13.362 4.247 7.977 1.00 92.44 83 VAL A C 1
ATOM 600 O O . VAL A 1 83 ? -14.419 3.888 7.452 1.00 92.44 83 VAL A O 1
ATOM 603 N N . VAL A 1 84 ? -12.743 3.506 8.894 1.00 91.56 84 VAL A N 1
ATOM 604 C CA . VAL A 1 84 ? -13.210 2.194 9.374 1.00 91.56 84 VAL A CA 1
ATOM 605 C C . VAL A 1 84 ? -13.580 2.252 10.861 1.00 91.56 84 VAL A C 1
ATOM 607 O O . VAL A 1 84 ? -12.920 2.932 11.638 1.00 91.56 84 VAL A O 1
ATOM 610 N N . ASP A 1 85 ? -14.655 1.574 11.273 1.00 91.19 85 ASP A N 1
ATOM 611 C CA . ASP A 1 85 ? -15.068 1.373 12.676 1.00 91.19 85 ASP A CA 1
ATOM 612 C C . ASP A 1 85 ? -14.765 -0.079 13.068 1.00 91.19 85 ASP A C 1
ATOM 614 O O . ASP A 1 85 ? -15.512 -0.999 12.722 1.00 91.19 85 ASP A O 1
ATOM 618 N N . LEU A 1 86 ? -13.645 -0.280 13.761 1.00 90.12 86 LEU A N 1
ATOM 619 C CA . LEU A 1 86 ? -13.148 -1.589 14.168 1.00 90.12 86 LEU A CA 1
ATOM 620 C C . LEU A 1 86 ? -13.734 -2.007 15.511 1.00 90.12 86 LEU A C 1
ATOM 622 O O . LEU A 1 86 ? -13.770 -1.213 16.455 1.00 90.12 86 LEU A O 1
ATOM 626 N N . ARG A 1 87 ? -14.152 -3.270 15.621 1.00 88.38 87 ARG A N 1
ATOM 627 C CA . ARG A 1 87 ? -14.682 -3.855 16.864 1.00 88.38 87 ARG A CA 1
ATOM 628 C C . ARG A 1 87 ? -14.056 -5.209 17.151 1.00 88.38 87 ARG A C 1
ATOM 630 O O . ARG A 1 87 ? -14.397 -6.212 16.524 1.00 88.38 87 ARG A O 1
ATOM 637 N N . LEU A 1 88 ? -13.158 -5.225 18.127 1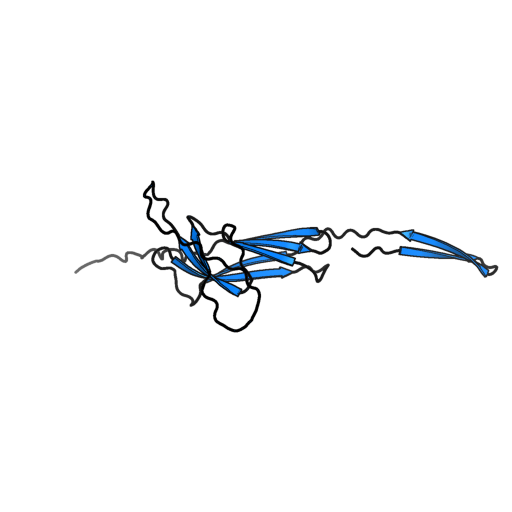.00 86.44 88 LEU A N 1
ATOM 638 C CA . LEU A 1 88 ? -12.485 -6.421 18.596 1.00 86.44 88 LEU A CA 1
ATOM 639 C C . LEU A 1 88 ? -13.490 -7.309 19.339 1.00 86.44 88 LEU A C 1
ATOM 641 O O . LEU A 1 88 ? -13.995 -6.959 20.411 1.00 86.44 88 LEU A O 1
ATOM 645 N N . LYS A 1 89 ? -13.789 -8.469 18.767 1.00 85.44 89 LYS A N 1
ATOM 646 C CA . LYS A 1 89 ? -14.592 -9.506 19.407 1.00 85.44 89 LYS A CA 1
ATOM 647 C C . LYS A 1 89 ? -13.689 -10.294 20.345 1.00 85.44 89 LYS A C 1
ATOM 649 O O . LYS A 1 89 ? -12.613 -10.729 19.955 1.00 85.44 89 LYS A O 1
ATOM 654 N N . SER A 1 90 ? -14.132 -10.488 21.586 1.00 72.81 90 SER A N 1
ATOM 655 C CA . SER A 1 90 ? -13.526 -11.512 22.436 1.00 72.81 90 SER A CA 1
ATOM 656 C C . SER A 1 90 ? -13.725 -12.865 21.764 1.00 72.81 90 SER A C 1
ATOM 658 O O . SER A 1 90 ? -14.856 -13.162 21.366 1.00 72.81 90 SER A O 1
ATOM 660 N N . GLU A 1 91 ? -12.688 -13.693 21.712 1.00 60.16 91 GLU A N 1
ATOM 661 C CA . GLU A 1 91 ? -12.847 -15.130 21.506 1.00 60.16 91 GLU A CA 1
ATOM 662 C C . GLU A 1 91 ? -13.780 -15.650 22.608 1.00 60.16 91 GLU A C 1
ATOM 664 O O . GLU A 1 91 ? -13.403 -15.766 23.771 1.00 60.16 91 GLU A O 1
ATOM 669 N N . LYS A 1 92 ? -15.059 -15.851 22.296 1.00 48.66 92 LYS A N 1
ATOM 670 C CA . LYS A 1 92 ? -15.994 -16.496 23.214 1.00 48.66 92 LYS A CA 1
ATOM 671 C C . LYS A 1 92 ? -16.400 -17.814 22.594 1.00 48.66 92 LYS A C 1
ATOM 673 O O . LYS A 1 92 ? -17.023 -17.833 21.533 1.00 48.66 92 LYS A O 1
ATOM 678 N N . SER A 1 93 ? -16.060 -18.892 23.302 1.00 48.22 93 SER A N 1
ATOM 679 C CA . SER A 1 93 ? -16.719 -20.185 23.168 1.00 48.22 93 SER A CA 1
ATOM 680 C C . SER A 1 93 ? -18.234 -19.969 23.085 1.00 48.22 93 SER A C 1
ATOM 682 O O . SER A 1 93 ? -18.796 -19.102 23.759 1.00 48.22 93 SER A O 1
ATOM 684 N N . GLY A 1 94 ? -18.846 -20.690 22.149 1.00 48.03 94 GLY A N 1
ATOM 685 C CA . GLY A 1 94 ? -20.123 -20.387 21.511 1.00 48.03 94 GLY A CA 1
ATOM 686 C C . GLY A 1 94 ? -21.175 -19.641 22.335 1.00 48.03 94 GLY A C 1
ATOM 687 O O . GLY A 1 94 ? -21.623 -20.103 23.380 1.00 48.03 94 GLY A O 1
ATOM 688 N N . LYS A 1 95 ? -21.699 -18.553 21.759 1.00 38.53 95 LYS A N 1
ATOM 689 C CA . LYS A 1 95 ? -23.138 -18.283 21.831 1.00 38.53 95 LYS A CA 1
ATOM 690 C C . LYS A 1 95 ? -23.603 -17.456 20.636 1.00 38.53 95 LYS A C 1
ATOM 692 O O . LYS A 1 95 ? -23.288 -16.277 20.505 1.00 38.53 95 LYS A O 1
ATOM 697 N N . SER A 1 96 ? -24.364 -18.128 19.780 1.00 48.03 96 SER A N 1
ATOM 698 C CA . SER A 1 96 ? -25.180 -17.590 18.695 1.00 48.03 96 SER A CA 1
ATOM 699 C C . SER A 1 96 ? -25.998 -16.375 19.140 1.00 48.03 96 SER A C 1
ATOM 701 O O . SER A 1 96 ? -26.714 -16.441 20.141 1.00 48.03 96 SER A O 1
ATOM 703 N N . GLY A 1 97 ? -25.949 -15.297 18.360 1.00 37.16 97 GLY A N 1
ATOM 704 C CA . GLY A 1 97 ? -26.727 -14.089 18.619 1.00 37.16 97 GLY A CA 1
ATOM 705 C C . GLY A 1 97 ? -26.867 -13.209 17.383 1.00 37.16 97 GLY A C 1
ATOM 706 O O . GLY A 1 97 ? -26.216 -12.179 17.297 1.00 37.16 97 GLY A O 1
ATOM 707 N N . LYS A 1 98 ? -27.701 -13.668 16.441 1.00 46.38 98 LYS A N 1
ATOM 708 C CA . LYS A 1 98 ? -28.537 -12.907 15.491 1.00 46.38 98 LYS A CA 1
ATOM 709 C C . LYS A 1 98 ? -28.060 -11.503 15.070 1.00 46.38 98 LYS A C 1
ATOM 711 O O . LYS A 1 98 ? -28.188 -10.538 15.818 1.00 46.38 98 LYS A O 1
ATOM 716 N N . SER A 1 99 ? -27.736 -11.348 13.790 1.00 37.91 99 SER A N 1
ATOM 717 C CA . SER A 1 99 ? -28.501 -10.436 12.924 1.00 37.91 99 SER A CA 1
ATOM 718 C C . SER A 1 99 ? -28.138 -10.667 11.463 1.00 37.91 99 SER A C 1
ATOM 720 O O . SER A 1 99 ? -27.121 -10.197 10.960 1.00 37.91 99 SER A O 1
ATOM 722 N N . ASP A 1 100 ? -29.033 -11.373 10.781 1.00 54.62 100 ASP A N 1
ATOM 723 C CA . ASP A 1 100 ? -29.307 -11.119 9.379 1.00 54.62 100 ASP A CA 1
ATOM 724 C C . ASP A 1 100 ? -29.508 -9.615 9.173 1.00 54.62 100 ASP A C 1
ATOM 726 O O . ASP A 1 100 ? -30.312 -8.988 9.871 1.00 54.62 100 ASP A O 1
ATOM 730 N N . LYS A 1 101 ? -28.770 -9.052 8.220 1.00 40.19 101 LYS A N 1
ATOM 731 C CA . LYS A 1 101 ? -29.304 -8.198 7.153 1.00 40.19 101 LYS A CA 1
ATOM 732 C C . LYS A 1 101 ? -28.182 -7.914 6.166 1.00 40.19 101 LYS A C 1
ATOM 734 O O . LYS A 1 101 ? -27.403 -6.976 6.302 1.00 40.19 101 LYS A O 1
ATOM 739 N N . SER A 1 102 ? -28.113 -8.797 5.176 1.00 45.97 102 SER A N 1
ATOM 740 C CA . SER A 1 102 ? -27.630 -8.447 3.849 1.00 45.97 102 SER A CA 1
ATOM 741 C C . SER A 1 102 ? -28.511 -7.307 3.342 1.00 45.97 102 SER A C 1
ATOM 743 O O . SER A 1 102 ? -29.713 -7.513 3.183 1.00 45.97 102 SER A O 1
ATOM 745 N N . ASP A 1 103 ? -27.920 -6.159 3.038 1.00 36.47 103 ASP A N 1
ATOM 746 C CA . ASP A 1 103 ? -28.510 -5.214 2.100 1.00 36.47 103 ASP A CA 1
ATOM 747 C C . ASP A 1 103 ? -27.528 -5.012 0.941 1.00 36.47 103 ASP A C 1
ATOM 749 O O . ASP A 1 103 ? -26.407 -4.527 1.101 1.00 36.47 103 ASP A O 1
ATOM 753 N N . LYS A 1 104 ? -27.976 -5.455 -0.238 1.00 46.59 104 LYS A N 1
ATOM 754 C CA . LYS A 1 104 ? -27.444 -5.142 -1.568 1.00 46.59 104 LYS A CA 1
ATOM 755 C C . LYS A 1 104 ? -27.211 -3.634 -1.717 1.00 46.59 104 LYS A C 1
ATOM 757 O O . LYS A 1 104 ? -28.133 -2.864 -1.484 1.00 46.59 104 LYS A O 1
ATOM 762 N N . SER A 1 105 ? -26.092 -3.239 -2.317 1.00 33.47 105 SER A N 1
ATOM 763 C CA . SER A 1 105 ? -26.103 -2.680 -3.680 1.00 33.47 105 SER A CA 1
ATOM 764 C C . SER A 1 105 ? -24.694 -2.269 -4.090 1.00 33.47 105 SER A C 1
ATOM 766 O O . SER A 1 105 ? -24.047 -1.495 -3.389 1.00 33.47 105 SER A O 1
ATOM 768 N N . GLY A 1 106 ? -24.260 -2.698 -5.273 1.00 40.81 106 GLY A N 1
ATOM 769 C CA . GLY A 1 106 ? -23.298 -1.899 -6.015 1.00 40.81 106 GLY A CA 1
ATOM 770 C C . GLY A 1 106 ? -23.936 -0.561 -6.388 1.00 40.81 106 GLY A C 1
ATOM 771 O O . GLY A 1 106 ? -25.085 -0.541 -6.826 1.00 40.81 106 GLY A O 1
ATOM 772 N N . LYS A 1 107 ? -23.192 0.539 -6.242 1.00 32.97 107 LYS A N 1
ATOM 773 C CA . LYS A 1 107 ? -23.225 1.644 -7.205 1.00 32.97 107 LYS A CA 1
ATOM 774 C C . LYS A 1 107 ? -22.020 2.564 -7.018 1.00 32.97 107 LYS A C 1
ATOM 776 O O . LYS A 1 107 ? -21.816 3.137 -5.956 1.00 32.97 107 LYS A O 1
ATOM 781 N N . SER A 1 108 ? -21.264 2.677 -8.103 1.00 42.72 108 SER A N 1
ATOM 782 C CA . SER A 1 108 ? -20.246 3.686 -8.370 1.00 42.72 108 SER A CA 1
ATOM 783 C C . SER A 1 108 ? -20.805 5.111 -8.224 1.00 42.72 108 SER A C 1
ATOM 785 O O . SER A 1 108 ? -21.925 5.391 -8.660 1.00 42.72 108 SER A O 1
ATOM 787 N N . GLY A 1 109 ? -19.985 6.003 -7.660 1.00 31.73 109 GLY A N 1
ATOM 788 C CA . GLY A 1 109 ? -20.034 7.436 -7.942 1.00 31.73 109 GLY A CA 1
ATOM 789 C C . GLY A 1 109 ? -20.374 8.365 -6.770 1.00 31.73 109 GLY A C 1
ATOM 790 O O . GLY A 1 109 ? -21.529 8.459 -6.361 1.00 31.73 109 GLY A O 1
ATOM 791 N N . LYS A 1 110 ? -19.376 9.190 -6.410 1.00 31.20 110 LYS A N 1
ATOM 792 C CA . LYS A 1 110 ? -19.441 10.662 -6.240 1.00 31.20 110 LYS A CA 1
ATOM 793 C C . LYS A 1 110 ? -18.992 11.201 -4.868 1.00 31.20 110 LYS A C 1
ATOM 795 O O . LYS A 1 110 ? -19.718 11.187 -3.880 1.00 31.20 110 LYS A O 1
ATOM 800 N N . SER A 1 111 ? -17.785 11.764 -4.916 1.00 44.59 111 SER A N 1
ATOM 801 C CA . SER A 1 111 ? -17.105 12.681 -3.996 1.00 44.59 111 SER A CA 1
ATOM 802 C C . SER A 1 111 ? -18.020 13.668 -3.251 1.00 44.59 111 SER A C 1
ATOM 804 O O . SER A 1 111 ? -18.786 14.396 -3.887 1.00 44.59 111 SER A O 1
ATOM 806 N N . GLY A 1 112 ? -17.865 13.769 -1.922 1.00 38.25 112 GLY A N 1
ATOM 807 C CA . GLY A 1 112 ? -18.330 14.933 -1.147 1.00 38.25 112 GLY A CA 1
ATOM 808 C C . GLY A 1 112 ? -19.370 14.697 -0.041 1.00 38.25 112 GLY A C 1
ATOM 809 O O . GLY A 1 112 ? -20.123 15.612 0.282 1.00 38.25 112 GLY A O 1
ATOM 810 N N . LYS A 1 113 ? -19.428 13.512 0.575 1.00 40.19 113 LYS A N 1
ATOM 811 C CA . LYS A 1 113 ? -20.116 13.287 1.861 1.00 40.19 113 LYS A CA 1
ATOM 812 C C . LYS A 1 113 ? -19.173 12.517 2.767 1.00 40.19 113 LYS A C 1
ATOM 814 O O . LYS A 1 113 ? -18.517 11.605 2.290 1.00 40.19 113 LYS A O 1
ATOM 819 N N . SER A 1 114 ? -19.107 12.862 4.051 1.00 49.47 114 SER A N 1
ATOM 820 C CA . SER A 1 114 ? -18.423 12.047 5.057 1.00 49.47 114 SER A CA 1
ATOM 821 C C . SER A 1 114 ? -19.033 10.644 5.040 1.00 49.47 114 SER A C 1
ATOM 823 O O . SER A 1 114 ? -20.131 10.414 5.554 1.00 49.47 114 SER A O 1
ATOM 825 N N . GLU A 1 115 ? -18.363 9.732 4.337 1.00 60.06 115 GLU A N 1
ATOM 826 C CA . GLU A 1 115 ? -18.838 8.376 4.115 1.00 60.06 115 GLU A CA 1
ATOM 827 C C . GLU A 1 115 ? -19.021 7.693 5.468 1.00 60.06 115 GLU A C 1
ATOM 829 O O . GLU A 1 115 ? -18.248 7.882 6.414 1.00 60.06 115 GLU A O 1
ATOM 834 N N . LYS A 1 116 ? -20.121 6.947 5.605 1.00 77.69 116 LYS A N 1
ATOM 835 C CA . LYS A 1 116 ? -20.390 6.217 6.843 1.00 77.69 116 LYS A CA 1
ATOM 836 C C . LYS A 1 116 ? -19.211 5.262 7.086 1.00 77.69 116 LYS A C 1
ATOM 838 O O . LYS A 1 116 ? -18.877 4.524 6.164 1.00 77.69 116 LYS A O 1
ATOM 843 N N . PRO A 1 117 ? -18.629 5.224 8.301 1.00 83.94 117 PRO A N 1
ATOM 844 C CA . PRO A 1 117 ? -17.511 4.338 8.596 1.00 83.94 117 PRO A CA 1
ATOM 845 C C . PRO A 1 117 ? -17.821 2.886 8.236 1.00 83.94 117 PRO A C 1
ATOM 847 O O . PRO A 1 117 ? -18.880 2.373 8.625 1.00 83.94 117 PRO A O 1
ATOM 850 N N . VAL A 1 118 ? -16.892 2.222 7.551 1.00 90.06 118 VAL A N 1
ATOM 851 C CA . VAL A 1 118 ? -17.008 0.792 7.241 1.00 90.06 118 VAL A CA 1
ATOM 852 C C . VAL A 1 118 ? -16.772 0.000 8.520 1.00 90.06 118 VAL A C 1
ATOM 854 O O . VAL A 1 118 ? -15.719 0.101 9.144 1.00 90.06 118 VAL A O 1
ATOM 857 N N . LYS A 1 119 ? -17.784 -0.748 8.959 1.00 91.38 119 LYS A N 1
ATOM 858 C CA . LYS A 1 119 ? -17.733 -1.506 10.214 1.00 91.38 119 LYS A CA 1
ATOM 859 C C . LYS A 1 119 ? -17.089 -2.860 9.975 1.00 91.38 119 LYS A C 1
ATOM 861 O O . LYS A 1 119 ? -17.593 -3.624 9.158 1.00 91.38 119 LYS A O 1
ATOM 866 N N . ILE A 1 120 ? -16.032 -3.165 10.720 1.00 88.69 120 ILE A N 1
ATOM 867 C CA . ILE A 1 120 ? -15.310 -4.435 10.610 1.00 88.69 120 ILE A CA 1
ATOM 868 C C . ILE A 1 120 ? -15.162 -5.014 12.016 1.00 88.69 120 ILE A C 1
ATOM 870 O O . ILE A 1 120 ? -14.694 -4.352 12.944 1.00 88.69 120 ILE A O 1
ATOM 874 N N . GLU A 1 121 ? -15.615 -6.253 12.193 1.00 89.81 121 GLU A N 1
ATOM 875 C CA . GLU A 1 121 ? -15.572 -6.952 13.476 1.00 89.81 121 GLU A CA 1
ATOM 876 C C . GLU A 1 121 ? -14.703 -8.203 13.341 1.00 89.81 121 GLU A C 1
ATOM 878 O O . GLU A 1 121 ? -14.919 -9.006 12.437 1.00 89.81 121 GLU A O 1
ATOM 883 N N . GLY A 1 122 ? -13.744 -8.387 14.245 1.00 86.31 122 GLY A N 1
ATOM 884 C CA . GLY A 1 122 ? -12.764 -9.472 14.171 1.00 86.31 122 GLY A CA 1
ATOM 885 C C . GLY A 1 122 ? -12.107 -9.731 15.521 1.00 86.31 122 GLY A C 1
ATOM 886 O O . GLY A 1 122 ? -12.274 -8.945 16.453 1.00 86.31 122 GLY A O 1
ATOM 887 N N . THR A 1 123 ? -11.403 -10.850 15.651 1.00 86.19 123 THR A N 1
ATOM 888 C CA . THR A 1 123 ? -10.597 -11.193 16.840 1.00 86.19 123 THR A CA 1
ATOM 889 C C . THR A 1 123 ? -9.203 -10.567 16.802 1.00 86.19 123 THR A C 1
ATOM 891 O O . THR A 1 123 ? -8.569 -10.425 17.841 1.00 86.19 123 THR A O 1
ATOM 894 N N . SER A 1 124 ? -8.767 -10.138 15.620 1.00 85.00 124 SER A N 1
ATOM 895 C CA . SER A 1 124 ? -7.592 -9.315 15.344 1.00 85.00 124 SER A CA 1
ATOM 896 C C . SER A 1 124 ? -7.887 -8.432 14.129 1.00 85.00 124 SER A C 1
ATOM 898 O O . SER A 1 124 ? -8.933 -8.583 13.488 1.00 85.00 124 SER A O 1
ATOM 900 N N . PHE A 1 125 ? -7.002 -7.483 13.834 1.00 89.69 125 PHE A N 1
ATOM 901 C CA . PHE A 1 125 ? -7.103 -6.637 12.650 1.00 89.69 125 PHE A CA 1
ATOM 902 C C . PHE A 1 125 ? -5.731 -6.491 12.016 1.00 89.69 125 PHE A C 1
ATOM 904 O O . PHE A 1 125 ? -4.807 -6.042 12.685 1.00 89.69 125 PHE A O 1
ATOM 911 N N . ALA A 1 126 ? -5.635 -6.812 10.734 1.00 90.06 126 ALA A N 1
ATOM 912 C CA . ALA A 1 126 ? -4.466 -6.530 9.921 1.00 90.06 126 ALA A CA 1
ATOM 913 C C . ALA A 1 126 ? -4.934 -5.895 8.613 1.00 90.06 126 ALA A C 1
ATOM 915 O O . ALA A 1 126 ? -5.842 -6.418 7.954 1.00 90.06 126 ALA A O 1
ATOM 916 N N . ILE A 1 127 ? -4.354 -4.742 8.275 1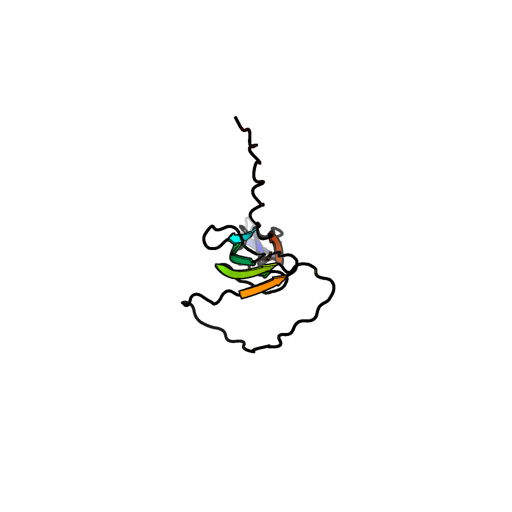.00 93.00 127 ILE A N 1
ATOM 917 C CA . ILE A 1 127 ? -4.404 -4.229 6.911 1.00 93.00 127 ILE A CA 1
ATOM 918 C C . ILE A 1 127 ? -3.259 -4.865 6.134 1.00 93.00 127 ILE A C 1
ATOM 920 O O . ILE A 1 127 ? -2.134 -4.904 6.629 1.00 93.00 127 ILE A O 1
ATOM 924 N N . THR A 1 128 ? -3.558 -5.333 4.932 1.00 94.50 128 THR A N 1
ATOM 925 C CA . THR A 1 128 ? -2.585 -5.778 3.939 1.00 94.50 128 THR A CA 1
ATOM 926 C C . THR A 1 128 ? -2.744 -4.892 2.720 1.00 94.50 128 THR A C 1
ATOM 928 O O . THR A 1 128 ? -3.852 -4.770 2.191 1.00 94.50 128 THR A O 1
ATOM 931 N N . VAL A 1 129 ? -1.652 -4.263 2.305 1.00 94.44 129 VAL A N 1
ATOM 932 C CA . VAL A 1 129 ? -1.561 -3.465 1.086 1.00 94.44 129 VAL A CA 1
ATOM 933 C C . VAL A 1 129 ? -0.602 -4.173 0.148 1.00 94.44 129 VAL A C 1
ATOM 935 O O . VAL A 1 129 ? 0.499 -4.538 0.554 1.00 94.44 129 VAL A O 1
ATOM 938 N N . GLU A 1 130 ? -1.026 -4.365 -1.089 1.00 95.12 130 GLU A N 1
ATOM 939 C CA . GLU A 1 130 ? -0.207 -4.908 -2.164 1.00 95.12 130 GLU A CA 1
ATOM 940 C C . GLU A 1 130 ? -0.186 -3.910 -3.308 1.00 95.12 130 GLU A C 1
ATOM 942 O O . GLU A 1 130 ? -1.222 -3.357 -3.680 1.00 95.12 130 GLU A O 1
ATOM 947 N N . CYS A 1 131 ? 0.993 -3.692 -3.865 1.00 92.12 131 CYS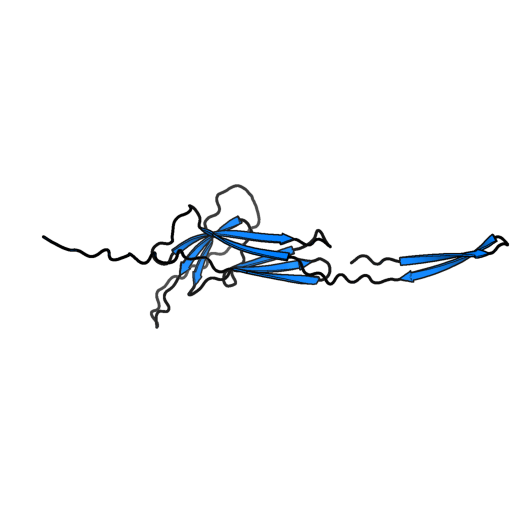 A N 1
ATOM 948 C CA . CYS A 1 131 ? 1.193 -2.886 -5.048 1.00 92.12 131 CYS A CA 1
ATOM 949 C C . CYS A 1 131 ? 1.838 -3.713 -6.130 1.00 92.12 131 CYS A C 1
ATOM 951 O O . CYS A 1 131 ? 2.834 -4.381 -5.867 1.00 92.12 131 CYS A O 1
ATOM 953 N N . VAL A 1 132 ? 1.300 -3.598 -7.335 1.00 90.75 132 VAL A N 1
ATOM 954 C CA . VAL A 1 132 ? 1.888 -4.196 -8.529 1.00 90.75 132 VAL A CA 1
ATOM 955 C C . VAL A 1 132 ? 2.280 -3.068 -9.473 1.00 90.75 132 VAL A C 1
ATOM 957 O O . VAL A 1 132 ? 1.461 -2.177 -9.717 1.00 90.75 132 VAL A O 1
ATOM 960 N N . ASP A 1 133 ? 3.520 -3.079 -9.951 1.00 88.81 133 ASP A N 1
ATOM 961 C CA . ASP A 1 133 ? 3.977 -2.170 -11.010 1.00 88.81 133 ASP A CA 1
ATOM 962 C C . ASP A 1 133 ? 3.594 -2.688 -12.413 1.00 88.81 133 ASP A C 1
ATOM 964 O O . ASP A 1 133 ? 3.010 -3.766 -12.573 1.00 88.81 133 ASP A O 1
ATOM 968 N N . ALA A 1 134 ? 3.913 -1.925 -13.462 1.00 83.12 134 ALA A N 1
ATOM 969 C CA . ALA A 1 134 ? 3.608 -2.314 -14.841 1.00 83.12 134 ALA A CA 1
ATOM 970 C C . ALA A 1 134 ? 4.477 -3.475 -15.368 1.00 83.12 134 ALA A C 1
ATOM 972 O O . ALA A 1 134 ? 4.159 -4.068 -16.407 1.00 83.12 134 ALA A O 1
ATOM 973 N N . SER A 1 135 ? 5.576 -3.781 -14.682 1.00 84.69 135 SER A N 1
ATOM 974 C CA . SER A 1 135 ? 6.485 -4.894 -14.965 1.00 84.69 135 SER A CA 1
ATOM 975 C C . SER A 1 135 ? 6.029 -6.191 -14.280 1.00 84.69 135 SER A C 1
ATOM 977 O O . SER A 1 135 ? 6.460 -7.279 -14.663 1.00 84.69 135 SER A O 1
ATOM 979 N N . GLY A 1 136 ? 5.085 -6.089 -13.341 1.00 85.25 136 GLY A N 1
ATOM 980 C CA . GLY A 1 136 ? 4.513 -7.187 -12.574 1.00 85.25 136 GLY A CA 1
ATOM 981 C C . GLY A 1 136 ? 5.205 -7.450 -11.236 1.00 85.25 136 GLY A C 1
ATOM 982 O O . GLY A 1 136 ? 4.869 -8.449 -10.591 1.00 85.25 136 GLY A O 1
ATOM 983 N N . ASN A 1 137 ? 6.141 -6.605 -10.794 1.00 88.62 137 ASN A N 1
ATOM 984 C CA . ASN A 1 137 ? 6.764 -6.782 -9.485 1.00 88.62 137 ASN A CA 1
ATOM 985 C C . ASN A 1 137 ? 5.794 -6.361 -8.382 1.00 88.62 137 ASN A C 1
ATOM 987 O O . ASN A 1 137 ? 5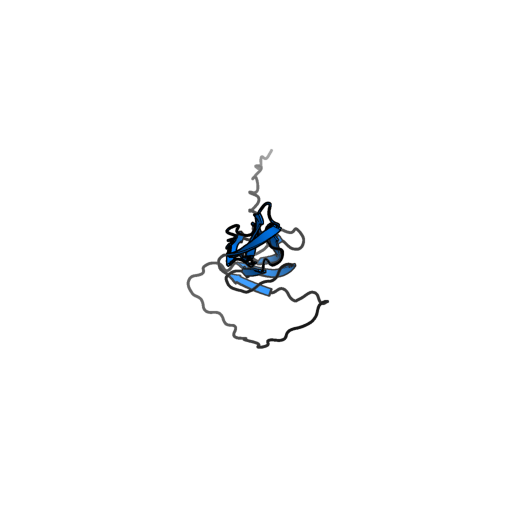.009 -5.422 -8.529 1.00 88.62 137 ASN A O 1
ATOM 991 N N . VAL A 1 138 ? 5.850 -7.082 -7.259 1.00 93.06 138 VAL A N 1
ATOM 992 C CA . VAL A 1 138 ? 4.892 -6.924 -6.163 1.00 93.06 138 VAL A CA 1
ATOM 993 C C . VAL A 1 138 ? 5.589 -6.423 -4.907 1.00 93.06 138 VAL A C 1
ATOM 995 O O . VAL A 1 138 ? 6.444 -7.105 -4.343 1.00 93.06 138 VAL A O 1
ATOM 998 N N . GLY A 1 139 ? 5.177 -5.247 -4.440 1.00 92.06 139 GLY A N 1
ATOM 999 C CA . GLY A 1 139 ? 5.488 -4.724 -3.114 1.00 92.06 139 GLY A CA 1
ATOM 1000 C C . GLY A 1 139 ? 4.331 -4.988 -2.152 1.00 92.06 139 GLY A C 1
ATOM 1001 O O . GLY A 1 139 ? 3.167 -4.936 -2.548 1.00 92.06 139 GLY A O 1
ATOM 1002 N N . SER A 1 140 ? 4.618 -5.255 -0.878 1.00 94.56 140 SER A N 1
ATOM 1003 C CA . SER A 1 140 ? 3.572 -5.472 0.127 1.00 94.56 140 SER A CA 1
ATOM 1004 C C . SER A 1 140 ? 3.931 -4.864 1.476 1.00 94.56 140 SER A C 1
ATOM 1006 O O . SER A 1 140 ? 5.089 -4.883 1.892 1.00 94.56 140 SER A O 1
ATOM 1008 N N . ALA A 1 141 ? 2.920 -4.351 2.173 1.00 93.44 141 ALA A N 1
ATOM 1009 C CA . ALA A 1 141 ? 3.030 -3.901 3.551 1.00 93.44 141 ALA A CA 1
ATOM 1010 C C . ALA A 1 141 ? 1.824 -4.357 4.369 1.00 93.44 141 ALA A C 1
ATOM 1012 O O . ALA A 1 141 ? 0.682 -4.340 3.908 1.00 93.44 141 ALA A O 1
ATOM 1013 N N . THR A 1 142 ? 2.078 -4.706 5.628 1.00 92.19 142 THR A N 1
ATOM 1014 C CA . THR A 1 142 ? 1.030 -5.027 6.596 1.00 92.19 142 THR A CA 1
ATOM 1015 C C . THR A 1 142 ? 1.133 -4.139 7.817 1.00 92.19 142 THR A C 1
ATOM 1017 O O . THR A 1 142 ? 2.235 -3.884 8.303 1.00 92.19 142 THR A O 1
ATOM 1020 N N . ALA A 1 143 ? -0.008 -3.735 8.364 1.00 89.38 143 ALA A N 1
ATOM 1021 C CA . ALA A 1 143 ? -0.051 -3.036 9.638 1.00 89.38 143 ALA A CA 1
ATOM 1022 C C . ALA A 1 143 ? -1.207 -3.529 10.504 1.00 89.38 143 ALA A C 1
ATOM 1024 O O . ALA A 1 143 ? -2.298 -3.841 10.029 1.00 89.38 143 ALA A O 1
ATOM 1025 N N . GLU A 1 144 ? -0.973 -3.555 11.807 1.00 86.38 144 GLU A N 1
ATOM 1026 C CA . GLU A 1 144 ? -2.020 -3.762 12.795 1.00 86.38 144 GLU A CA 1
ATOM 1027 C C . GLU A 1 144 ? -2.398 -2.408 13.404 1.00 86.38 144 GLU A C 1
ATOM 1029 O O . GLU A 1 144 ? -1.544 -1.526 13.551 1.00 86.38 144 GLU A O 1
ATOM 1034 N N . PRO A 1 145 ? -3.668 -2.194 13.781 1.00 79.69 145 PRO A N 1
ATOM 1035 C CA . PRO A 1 145 ? -4.026 -0.991 14.500 1.00 79.69 145 PRO A CA 1
ATOM 1036 C C . PRO A 1 145 ? -3.319 -0.993 15.852 1.00 79.69 145 PRO A C 1
ATOM 1038 O O . PRO A 1 145 ? -3.509 -1.891 16.675 1.00 79.69 145 PRO A O 1
ATOM 1041 N N . VAL A 1 146 ? -2.544 0.055 16.120 1.00 66.75 146 VAL A N 1
ATOM 1042 C CA . VAL A 1 146 ? -1.935 0.235 17.437 1.00 66.75 146 VAL A CA 1
ATOM 1043 C C . VAL A 1 146 ? -3.044 0.567 18.424 1.00 66.75 146 VAL A C 1
ATOM 1045 O O . VAL A 1 146 ? -3.524 1.703 18.487 1.00 66.75 146 VAL A O 1
ATOM 1048 N N . PHE A 1 147 ? -3.458 -0.424 19.212 1.00 61.16 147 PHE A N 1
ATOM 1049 C CA . PHE A 1 147 ? -4.280 -0.188 20.386 1.00 61.16 147 PHE A CA 1
ATOM 1050 C C . PHE A 1 147 ? -3.410 0.482 21.449 1.00 61.16 147 PHE A C 1
ATOM 1052 O O . PHE A 1 147 ? -2.393 -0.080 21.835 1.00 61.16 147 PHE A O 1
ATOM 1059 N N . ALA A 1 148 ? -3.780 1.678 21.919 1.00 49.56 148 ALA A N 1
ATOM 1060 C CA . ALA A 1 148 ? -3.041 2.363 22.975 1.00 49.56 148 ALA A CA 1
ATOM 1061 C C . ALA A 1 148 ? -2.848 1.390 24.145 1.00 49.56 148 ALA A C 1
ATOM 1063 O O . ALA A 1 148 ? -3.831 0.919 24.729 1.00 49.56 148 ALA A O 1
ATOM 1064 N N . GLU A 1 149 ? -1.591 1.055 24.438 1.00 41.91 149 GLU A N 1
ATOM 1065 C CA . GLU A 1 149 ? -1.261 0.122 25.504 1.00 41.91 149 GLU A CA 1
ATOM 1066 C C . GLU A 1 149 ? -1.845 0.668 26.813 1.00 41.91 149 GLU A C 1
ATOM 1068 O O . GLU A 1 149 ? -1.823 1.878 27.071 1.00 41.91 149 GLU A O 1
ATOM 1073 N N . LYS A 1 150 ? -2.435 -0.205 27.640 1.00 33.91 150 LYS A N 1
ATOM 1074 C CA . LYS A 1 150 ? -2.945 0.212 28.949 1.00 33.91 150 LYS A CA 1
ATOM 1075 C C . LYS A 1 150 ? -1.796 0.879 29.696 1.00 33.91 150 LYS A C 1
ATOM 1077 O O . LYS A 1 150 ? -0.841 0.202 30.065 1.00 33.91 150 LYS A O 1
ATOM 1082 N N . SER A 1 151 ? -1.914 2.173 29.992 1.00 35.12 151 SER A N 1
ATOM 1083 C CA . SER A 1 151 ? -1.016 2.805 30.948 1.00 35.12 151 SER A CA 1
ATOM 1084 C C . SER A 1 151 ? -1.098 2.008 32.253 1.00 35.12 151 SER A C 1
ATOM 1086 O O . SER A 1 151 ? -2.148 1.922 32.902 1.00 35.12 151 SER A O 1
ATOM 1088 N N . LYS A 1 152 ? -0.005 1.328 32.618 1.00 32.44 152 LYS A N 1
ATOM 1089 C CA . LYS A 1 152 ? 0.109 0.673 33.921 1.00 32.44 152 LYS A CA 1
ATOM 1090 C C . LYS A 1 152 ? -0.030 1.778 34.964 1.00 32.44 152 LYS A C 1
ATOM 1092 O O . LYS A 1 152 ? 0.881 2.579 35.152 1.00 32.44 152 LYS A O 1
ATOM 1097 N N . LYS A 1 153 ? -1.189 1.855 35.628 1.00 34.06 153 LYS A N 1
ATOM 1098 C CA . LYS A 1 153 ? -1.383 2.717 36.799 1.00 34.06 153 LYS A CA 1
ATOM 1099 C C . LYS A 1 153 ? -0.315 2.345 37.827 1.00 34.06 153 LYS A C 1
ATOM 1101 O O . LYS A 1 153 ? -0.418 1.314 38.488 1.00 34.06 153 LYS A O 1
ATOM 1106 N N . SER A 1 154 ? 0.694 3.200 37.962 1.00 36.09 154 SER A N 1
ATOM 1107 C CA . SER A 1 154 ? 1.581 3.234 39.118 1.00 36.09 154 SER A CA 1
ATOM 1108 C C . SER A 1 154 ? 0.708 3.365 40.371 1.00 36.09 154 SER A C 1
ATOM 1110 O O . SER A 1 154 ? 0.079 4.398 40.610 1.00 36.09 154 SER A O 1
ATOM 1112 N N . LYS A 1 155 ? 0.595 2.283 41.149 1.00 39.75 155 LYS A N 1
ATOM 1113 C CA . LYS A 1 155 ? 0.067 2.332 42.516 1.00 39.75 155 LYS A CA 1
ATOM 1114 C C . LYS A 1 155 ? 1.084 3.108 43.355 1.00 39.75 155 LYS A C 1
ATOM 1116 O O . LYS A 1 155 ? 1.960 2.503 43.965 1.00 39.75 155 LYS A O 1
ATOM 1121 N N . LYS A 1 156 ? 0.982 4.438 43.405 1.00 37.75 156 LYS A N 1
ATOM 1122 C CA . LYS A 1 156 ? 1.697 5.204 44.431 1.00 37.75 156 LYS A CA 1
ATOM 1123 C C . LYS A 1 156 ? 0.963 4.985 45.753 1.00 37.75 156 LYS A C 1
ATOM 1125 O O . LYS A 1 156 ? -0.209 5.328 45.898 1.00 37.75 156 LYS A O 1
ATOM 1130 N N . GLY A 1 157 ? 1.636 4.259 46.641 1.00 35.41 157 GLY A N 1
ATOM 1131 C CA . GLY A 1 157 ? 1.101 3.726 47.882 1.00 35.41 157 GLY A CA 1
ATOM 1132 C C . GLY A 1 157 ? 0.546 4.789 48.826 1.00 35.41 157 GLY A C 1
ATOM 1133 O O . GLY A 1 157 ? 1.062 5.894 48.952 1.00 35.41 157 GLY A O 1
ATOM 1134 N N . LYS A 1 158 ? -0.515 4.379 49.511 1.00 40.00 158 LYS A N 1
ATOM 1135 C CA . LYS A 1 158 ? -1.122 5.009 50.677 1.00 40.00 158 LYS A CA 1
ATOM 1136 C C . LYS A 1 158 ? -0.196 4.781 51.888 1.00 40.00 158 LYS A C 1
ATOM 1138 O O . LYS A 1 158 ? 0.033 3.628 52.240 1.00 40.00 158 LYS A O 1
ATOM 1143 N N . LYS A 1 159 ? 0.299 5.843 52.523 1.00 40.16 159 LYS A N 1
ATOM 1144 C CA . LYS A 1 159 ? 0.710 5.899 53.945 1.00 40.16 159 LYS A CA 1
ATOM 1145 C C . LYS A 1 159 ? 0.368 7.324 54.400 1.00 40.16 159 LYS A C 1
ATOM 1147 O O . LYS A 1 159 ? 0.892 8.252 53.807 1.00 40.16 159 LYS A O 1
ATOM 1152 N N . SER A 1 160 ? -0.708 7.618 55.129 1.00 40.31 160 SER A N 1
ATOM 1153 C CA . SER A 1 160 ? -1.153 7.220 56.475 1.00 40.31 160 SER A CA 1
ATOM 1154 C C . SER A 1 160 ? -0.224 7.688 57.604 1.00 40.31 160 SER A C 1
ATOM 1156 O O . SER A 1 160 ? 0.795 7.041 57.829 1.00 40.31 160 SER A O 1
ATOM 1158 N N . ARG A 1 161 ? -0.739 8.691 58.336 1.00 42.22 161 ARG A N 1
ATOM 1159 C CA . ARG A 1 161 ? -0.346 9.261 59.637 1.00 42.22 161 ARG A CA 1
ATOM 1160 C C . ARG A 1 161 ? 0.845 10.206 59.646 1.00 42.22 161 ARG A C 1
ATOM 1162 O O . ARG A 1 161 ? 1.949 9.772 59.270 1.00 42.22 161 ARG A O 1
#

Secondary structure (DSSP, 8-state):
---PEEEEEEE-TT--EEEEEEE-PPPP--PPEEEEEEEETTS---BTTEEEEEEEEEEE-SS-S--EEEEEETTEE--TT-EEEEEE----S-------------------S-PPPEEEEESS--EEEEEE-TT--EEEEEE---PPP------------

pLDDT: mean 75.37, std 21.3, range [31.2, 96.69]

Radius of gyration: 27.21 Å; chains: 1; bounding box: 65×35×110 Å